Protein AF-A0A6G3WLZ2-F1 (afdb_monomer_lite)

Organism: NCBI:txid2706086

InterPro domains:
  IPR006314 Dyp-type peroxidase [PS51404] (1-81)
  IPR006314 Dyp-type peroxidase [PTHR30521] (2-75)
  IPR011008 Dimeric alpha-beta barrel [SSF54909] (2-76)
  IPR048328 Dyp-type peroxidase, C-terminal domain [PF20628] (2-75)

Secondary structure (DSSP, 8-state):
---HHHHH-S-TTS--S-EE--EEEE-SSS-EEEE--EE-S-TIIIIIHHHHHTTT-GGGGG-----------PPSSSHHHHTT--

Sequence (86 aa):
LDSHVRLAAPDRRNPPKIVRRSYGYSRGADEKGMIFSCFQRDPVQGFEAVQKRLAGEPMASYLLTVGGGYFFVPPRGDEWTGALSG

pLDDT: mean 91.26, std 7.3, range [54.19, 97.44]

Radius of gyration: 16.25 Å; chains: 1; bounding box: 28×41×48 Å

Foldseek 3Di:
DQDLVCLQAVDPVDHQQKDWDKDWDDDDDPDTDIPTDIDDPDCVSHVVSSVVSNVPGPCVVVDDDPDDDDDDDDDPDCVVVVVVPD

Structure (mmCIF, N/CA/C/O backbone):
data_AF-A0A6G3WLZ2-F1
#
_entry.id   AF-A0A6G3WLZ2-F1
#
loop_
_atom_site.group_PDB
_atom_site.id
_atom_site.type_symbol
_atom_site.label_atom_id
_atom_site.label_alt_id
_atom_site.label_comp_id
_atom_site.label_asym_id
_atom_site.label_entity_id
_atom_site.label_seq_id
_atom_site.pdbx_PDB_ins_code
_atom_site.Cartn_x
_atom_site.Cartn_y
_atom_site.Cartn_z
_atom_site.occupancy
_atom_site.B_iso_or_equiv
_atom_site.auth_seq_id
_atom_site.auth_comp_id
_atom_site.auth_asym_id
_atom_site.auth_atom_id
_atom_site.pdbx_PDB_model_num
ATOM 1 N N . LEU A 1 1 ? -7.088 -5.612 18.973 1.00 78.94 1 LEU A N 1
ATOM 2 C CA . LEU A 1 1 ? -6.744 -6.836 18.183 1.00 78.94 1 LEU A CA 1
ATOM 3 C C . LEU A 1 1 ? -6.383 -6.492 16.729 1.00 78.94 1 LEU A C 1
ATOM 5 O O . LEU A 1 1 ? -6.295 -7.358 15.868 1.00 78.94 1 LEU A O 1
ATOM 9 N N . ASP A 1 2 ? -6.112 -5.220 16.498 1.00 91.12 2 ASP A N 1
ATOM 10 C CA . ASP A 1 2 ? -6.295 -4.427 15.286 1.00 91.12 2 ASP A CA 1
ATOM 11 C C . ASP A 1 2 ? -5.027 -3.609 15.006 1.00 91.12 2 ASP A C 1
ATOM 13 O O . ASP A 1 2 ? -5.051 -2.599 14.316 1.00 91.12 2 ASP A O 1
ATOM 17 N N . SER A 1 3 ? -3.892 -4.036 15.569 1.00 94.38 3 SER A N 1
ATOM 18 C CA . SER A 1 3 ? -2.617 -3.389 15.303 1.00 94.38 3 SER A CA 1
ATOM 19 C C . SER A 1 3 ? -2.226 -3.583 13.841 1.00 94.38 3 SER A C 1
ATOM 21 O O . SER A 1 3 ? -2.322 -4.690 13.303 1.00 94.38 3 SER A O 1
ATOM 23 N N . HIS A 1 4 ? -1.705 -2.518 13.233 1.00 94.88 4 HIS A N 1
ATOM 24 C CA . HIS A 1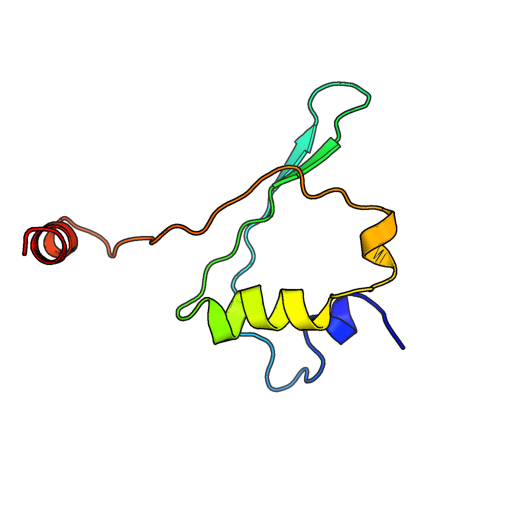 4 ? -1.307 -2.480 11.826 1.00 94.88 4 HIS A CA 1
ATOM 25 C C . HIS A 1 4 ? -0.482 -3.696 11.399 1.00 94.88 4 HIS A C 1
ATOM 27 O O . HIS A 1 4 ? -0.814 -4.398 10.450 1.00 94.88 4 HIS A O 1
ATOM 33 N N . VAL A 1 5 ? 0.573 -4.013 12.156 1.00 94.44 5 VAL A N 1
ATOM 34 C CA . VAL A 1 5 ? 1.475 -5.131 11.837 1.00 94.44 5 VAL A CA 1
ATOM 35 C C . VAL A 1 5 ? 0.737 -6.475 11.829 1.00 94.44 5 VAL A C 1
ATOM 37 O O . VAL A 1 5 ? 1.032 -7.331 10.995 1.00 94.44 5 VAL A O 1
ATOM 40 N N . ARG A 1 6 ? -0.231 -6.669 12.732 1.00 94.25 6 ARG A N 1
ATOM 41 C CA . ARG A 1 6 ? -1.012 -7.908 12.815 1.00 94.25 6 ARG A CA 1
ATOM 42 C C . ARG A 1 6 ? -2.019 -8.012 11.673 1.00 94.25 6 ARG A C 1
ATOM 44 O O . ARG A 1 6 ? -2.161 -9.091 11.112 1.00 94.25 6 ARG A O 1
ATOM 51 N N . LEU A 1 7 ? -2.698 -6.921 11.328 1.00 95.62 7 LEU A N 1
ATOM 52 C CA . LEU A 1 7 ? -3.643 -6.898 10.208 1.00 95.62 7 LEU A CA 1
ATOM 53 C C . LEU A 1 7 ? -2.926 -7.051 8.858 1.00 95.62 7 LEU A C 1
ATOM 55 O O . LEU A 1 7 ? -3.401 -7.777 7.984 1.00 95.62 7 LEU A O 1
ATOM 59 N N . ALA A 1 8 ? -1.747 -6.442 8.713 1.00 95.25 8 ALA A N 1
ATOM 60 C CA . ALA A 1 8 ? -0.936 -6.548 7.507 1.00 95.25 8 ALA A CA 1
ATOM 61 C C . ALA A 1 8 ? -0.417 -7.977 7.270 1.00 95.25 8 ALA A C 1
ATOM 63 O O . ALA A 1 8 ? -0.410 -8.445 6.133 1.00 95.25 8 ALA A O 1
ATOM 64 N N . ALA A 1 9 ? 0.003 -8.680 8.328 1.00 94.31 9 ALA A N 1
ATOM 65 C CA . ALA A 1 9 ? 0.538 -10.041 8.260 1.00 94.31 9 ALA A CA 1
ATOM 66 C C . ALA A 1 9 ? -0.048 -10.932 9.378 1.00 94.31 9 ALA A C 1
ATOM 68 O O . ALA A 1 9 ? 0.627 -11.195 10.380 1.00 94.31 9 ALA A O 1
ATOM 69 N N . PRO A 1 10 ? -1.302 -11.403 9.225 1.00 92.75 10 PRO A N 1
ATOM 70 C CA . PRO A 1 10 ? -2.008 -12.129 10.282 1.00 92.75 10 PRO A CA 1
ATOM 71 C C . PRO A 1 10 ? -1.407 -13.510 10.569 1.00 92.75 10 PRO A C 1
ATOM 73 O O . PRO A 1 10 ? -1.361 -13.917 11.730 1.00 92.75 10 PRO A O 1
ATOM 76 N N . ASP A 1 11 ? -0.899 -14.206 9.543 1.00 93.56 11 ASP A N 1
ATOM 77 C CA . ASP A 1 11 ? -0.089 -15.417 9.705 1.00 93.56 11 ASP A CA 1
ATOM 78 C C . ASP A 1 11 ? 1.392 -15.097 9.485 1.00 93.56 11 ASP A C 1
ATOM 80 O O . ASP A 1 11 ? 1.841 -14.837 8.369 1.00 93.56 11 ASP A O 1
ATOM 84 N N . ARG A 1 12 ? 2.176 -15.158 10.564 1.00 86.94 12 ARG A N 1
ATOM 85 C CA . ARG A 1 12 ? 3.625 -14.921 10.520 1.00 86.94 12 ARG A CA 1
ATOM 86 C C . ARG A 1 12 ? 4.395 -15.991 9.747 1.00 86.94 12 ARG A C 1
ATOM 88 O O . ARG A 1 12 ? 5.514 -15.718 9.324 1.00 86.94 12 ARG A O 1
ATOM 95 N N . ARG A 1 13 ? 3.834 -17.191 9.576 1.00 93.50 13 ARG A N 1
ATOM 96 C CA . ARG A 1 13 ? 4.474 -18.283 8.821 1.00 93.50 13 ARG A CA 1
ATOM 97 C C . ARG A 1 13 ? 4.276 -18.132 7.318 1.00 93.50 13 ARG A C 1
ATOM 99 O O . ARG A 1 13 ? 5.050 -18.688 6.549 1.00 93.50 13 ARG A O 1
ATOM 106 N N . AS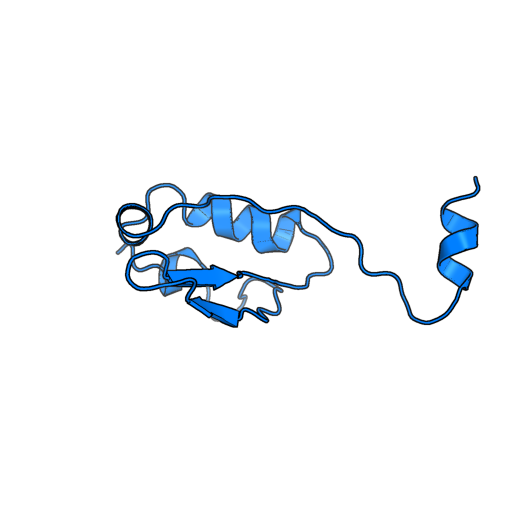N A 1 14 ? 3.261 -17.375 6.910 1.00 91.38 14 ASN A N 1
ATOM 107 C CA . ASN A 1 14 ? 2.960 -17.106 5.513 1.00 91.38 14 ASN A CA 1
ATOM 108 C C . ASN A 1 14 ? 2.636 -15.615 5.314 1.00 91.38 14 ASN A C 1
ATOM 110 O O . ASN A 1 14 ? 1.486 -15.258 5.032 1.00 91.38 14 ASN A O 1
ATOM 114 N N . PRO A 1 15 ? 3.626 -14.724 5.513 1.00 91.00 15 PRO A N 1
ATOM 115 C CA . PRO A 1 15 ? 3.412 -13.300 5.335 1.00 91.00 15 PRO A CA 1
ATOM 116 C C . PRO A 1 15 ? 3.145 -12.975 3.854 1.00 91.00 15 PRO A C 1
ATOM 118 O O . PRO A 1 15 ? 3.588 -13.708 2.962 1.00 91.00 15 PRO A O 1
ATOM 121 N N . PRO A 1 16 ? 2.467 -11.851 3.562 1.00 92.31 16 PRO A N 1
ATOM 122 C CA . PRO A 1 16 ? 2.321 -11.363 2.196 1.00 92.31 16 PRO A CA 1
ATOM 123 C C . PRO A 1 16 ? 3.678 -11.252 1.495 1.00 92.31 16 PRO A C 1
ATOM 125 O O . PRO A 1 16 ? 4.646 -10.742 2.064 1.00 92.31 16 PRO A O 1
ATOM 128 N N . LYS A 1 17 ? 3.741 -11.702 0.239 1.00 92.25 17 LYS A N 1
ATOM 129 C CA . LYS A 1 17 ? 4.966 -11.717 -0.575 1.00 92.25 17 LYS A CA 1
ATOM 130 C C . LYS A 1 17 ? 5.251 -10.337 -1.172 1.00 92.25 17 LYS A C 1
ATOM 132 O O . LYS A 1 17 ? 5.234 -10.163 -2.389 1.00 92.25 17 LYS A O 1
ATOM 137 N N . ILE A 1 18 ? 5.481 -9.361 -0.296 1.00 96.06 18 ILE A N 1
ATOM 138 C CA . ILE A 1 18 ? 5.784 -7.975 -0.655 1.00 96.06 18 ILE A CA 1
ATOM 139 C C . ILE A 1 18 ? 7.154 -7.576 -0.110 1.00 96.06 18 ILE A C 1
ATOM 141 O O . ILE A 1 18 ? 7.481 -7.829 1.050 1.00 96.06 18 ILE A O 1
ATOM 145 N N . VAL A 1 19 ? 7.950 -6.904 -0.934 1.00 96.69 19 VAL A N 1
ATOM 146 C CA . VAL A 1 19 ? 9.195 -6.257 -0.508 1.00 96.69 19 VAL A CA 1
ATOM 147 C C . VAL A 1 19 ? 8.924 -4.765 -0.401 1.00 96.69 19 VAL A C 1
ATOM 149 O O . VAL A 1 19 ? 8.738 -4.101 -1.416 1.00 96.69 19 VAL A O 1
ATOM 152 N N . ARG A 1 20 ? 8.879 -4.228 0.821 1.00 96.56 20 ARG A N 1
ATOM 153 C CA . ARG A 1 20 ? 8.674 -2.789 1.054 1.00 96.56 20 ARG A CA 1
ATOM 154 C C . ARG A 1 20 ? 10.001 -2.039 0.945 1.00 96.56 20 ARG A C 1
ATOM 156 O O . ARG A 1 20 ? 10.980 -2.426 1.582 1.00 96.56 20 ARG A O 1
ATOM 163 N N . ARG A 1 21 ? 10.018 -0.951 0.178 1.00 96.94 21 ARG A N 1
ATOM 164 C CA . ARG A 1 21 ? 11.169 -0.058 -0.010 1.00 96.94 21 ARG A CA 1
ATOM 165 C C . ARG A 1 21 ? 10.700 1.396 -0.003 1.00 96.94 21 ARG A C 1
ATOM 167 O O . ARG A 1 21 ? 10.749 2.093 -1.008 1.00 96.94 21 ARG A O 1
ATOM 174 N N . SER A 1 22 ? 10.189 1.809 1.148 1.00 96.69 22 SER A N 1
ATOM 175 C CA . SER A 1 22 ? 9.599 3.130 1.360 1.00 96.69 22 SER A CA 1
ATOM 176 C C . SER A 1 22 ? 10.629 4.153 1.838 1.00 96.69 22 SER A C 1
ATOM 178 O O . SER A 1 22 ? 11.657 3.785 2.408 1.00 96.69 22 SER A O 1
ATOM 180 N N . TYR A 1 23 ? 10.319 5.435 1.654 1.00 96.25 23 TYR A N 1
ATOM 181 C CA . TYR A 1 23 ? 11.173 6.558 2.048 1.00 96.25 23 TYR A CA 1
ATOM 182 C C . TYR A 1 23 ? 10.357 7.594 2.822 1.00 96.25 23 TYR A C 1
ATOM 184 O O . TYR A 1 23 ? 9.239 7.918 2.430 1.00 96.25 23 TYR A O 1
ATOM 192 N N . GLY A 1 24 ? 10.903 8.121 3.918 1.00 95.56 24 GLY A N 1
ATOM 193 C CA . GLY A 1 24 ? 10.319 9.285 4.586 1.00 95.56 24 GLY A CA 1
ATOM 194 C C . GLY A 1 24 ? 10.534 10.544 3.746 1.00 95.56 24 GLY A C 1
ATOM 195 O O . GLY A 1 24 ? 11.568 10.671 3.090 1.00 95.56 24 GLY A O 1
ATOM 196 N N . TYR A 1 25 ? 9.581 11.473 3.770 1.00 94.12 25 TYR A N 1
ATOM 197 C CA . TYR A 1 25 ? 9.732 12.779 3.127 1.00 94.12 25 TYR A CA 1
ATOM 198 C C . TYR A 1 25 ? 9.344 13.917 4.074 1.00 94.12 25 TYR A C 1
ATOM 200 O O . TYR A 1 25 ? 8.545 13.741 4.996 1.00 94.12 25 TYR A O 1
ATOM 208 N N . SER A 1 26 ? 9.915 15.094 3.819 1.00 95.19 26 SER A N 1
ATOM 209 C CA . SER A 1 26 ? 9.591 16.348 4.497 1.00 95.19 26 SER A CA 1
ATOM 210 C C . SER A 1 26 ? 9.661 17.481 3.477 1.00 95.19 26 SER A C 1
ATOM 212 O O . SER A 1 26 ? 10.716 17.709 2.886 1.00 95.19 26 SER A O 1
ATOM 214 N N . ARG A 1 27 ? 8.556 18.197 3.280 1.00 90.69 27 ARG A N 1
ATOM 215 C CA . ARG A 1 27 ? 8.433 19.360 2.397 1.00 90.69 27 ARG A CA 1
ATOM 216 C C . ARG A 1 27 ? 7.934 20.557 3.212 1.00 90.69 27 ARG A C 1
ATOM 218 O O . ARG A 1 27 ? 6.769 20.915 3.190 1.00 90.69 27 ARG A O 1
ATOM 225 N N . GLY A 1 28 ? 8.834 21.171 3.975 1.00 88.50 28 GLY A N 1
ATOM 226 C CA . GLY A 1 28 ? 8.484 22.247 4.909 1.00 88.50 28 GLY A CA 1
ATOM 227 C C . GLY A 1 28 ? 8.027 21.739 6.281 1.00 88.50 28 GLY A C 1
ATOM 228 O O . GLY A 1 28 ? 8.211 20.566 6.617 1.00 88.50 28 GLY A O 1
ATOM 229 N N . ALA A 1 29 ? 7.502 22.651 7.103 1.00 83.38 29 ALA A N 1
ATOM 230 C CA . ALA A 1 29 ? 7.176 22.375 8.503 1.00 83.38 29 ALA A CA 1
ATOM 231 C C . ALA A 1 29 ? 5.998 21.400 8.658 1.00 83.38 29 ALA A C 1
ATOM 233 O O . ALA A 1 29 ? 6.092 20.467 9.460 1.00 83.38 29 ALA A O 1
ATOM 234 N N . ASP A 1 30 ? 4.963 21.576 7.832 1.00 85.94 30 ASP A N 1
ATOM 235 C CA . ASP A 1 30 ? 3.659 20.922 7.999 1.00 85.94 30 ASP A CA 1
ATOM 236 C C . ASP A 1 30 ? 3.413 19.760 7.027 1.00 85.94 30 ASP A C 1
ATOM 238 O O . ASP A 1 30 ? 2.424 19.044 7.153 1.00 85.94 30 ASP A O 1
ATOM 242 N N . GLU A 1 31 ? 4.315 19.524 6.069 1.00 89.62 31 GLU A N 1
ATOM 243 C CA . GLU A 1 31 ? 4.151 18.462 5.076 1.00 89.62 31 GLU A CA 1
ATOM 244 C C . GLU A 1 31 ? 5.222 17.384 5.247 1.00 89.62 31 GLU A C 1
ATOM 246 O O . GLU A 1 31 ? 6.319 17.447 4.691 1.00 89.62 31 GLU A O 1
ATOM 251 N N . LYS A 1 32 ? 4.905 16.375 6.055 1.00 94.12 32 LYS A N 1
ATOM 252 C CA . LYS A 1 32 ? 5.787 15.239 6.337 1.00 94.12 32 LYS A CA 1
ATOM 253 C C . LYS A 1 32 ? 5.013 13.947 6.175 1.00 94.12 32 LYS A C 1
ATOM 255 O O . LYS A 1 32 ? 3.830 13.883 6.497 1.00 94.12 32 LYS A O 1
ATOM 260 N N . GLY A 1 33 ? 5.685 12.905 5.709 1.00 94.19 33 GLY A N 1
ATOM 261 C CA . GLY A 1 33 ? 5.032 11.621 5.516 1.00 94.19 33 GLY A CA 1
ATOM 262 C C . GLY A 1 33 ? 5.969 10.545 4.999 1.00 94.19 33 GLY A C 1
ATOM 263 O O . GLY A 1 33 ? 7.184 10.588 5.204 1.00 94.19 33 GLY A O 1
ATOM 264 N N . MET A 1 34 ? 5.384 9.563 4.320 1.00 95.25 34 MET A N 1
ATOM 265 C CA . MET A 1 34 ? 6.100 8.440 3.732 1.00 95.25 34 MET A CA 1
ATOM 266 C C . MET A 1 34 ? 5.684 8.245 2.278 1.00 95.25 34 MET A C 1
ATOM 268 O O . MET A 1 34 ? 4.505 8.094 1.969 1.00 95.25 34 MET A O 1
ATOM 272 N N . ILE A 1 35 ? 6.676 8.169 1.397 1.00 95.56 35 ILE A N 1
ATOM 273 C CA . ILE A 1 35 ? 6.521 7.603 0.063 1.00 95.56 35 ILE A CA 1
ATOM 274 C C . ILE A 1 35 ? 6.547 6.089 0.248 1.00 95.56 35 ILE A C 1
ATOM 276 O O . ILE A 1 35 ? 7.612 5.480 0.392 1.00 95.56 35 ILE A O 1
ATOM 280 N N . PHE A 1 36 ? 5.363 5.485 0.320 1.00 96.56 36 PHE A N 1
ATOM 281 C CA . PHE A 1 36 ? 5.244 4.037 0.386 1.00 96.56 36 PHE A CA 1
ATOM 282 C C . PHE A 1 36 ? 5.512 3.427 -0.992 1.00 96.56 36 PHE A C 1
ATOM 284 O O . PHE A 1 36 ? 4.848 3.776 -1.964 1.00 96.56 36 PHE A O 1
ATOM 291 N N . SER A 1 37 ? 6.462 2.495 -1.072 1.00 96.94 37 SER A N 1
ATOM 292 C CA . SER A 1 37 ? 6.726 1.723 -2.288 1.00 96.94 37 SER A CA 1
ATOM 293 C C . SER A 1 37 ? 6.964 0.259 -1.943 1.00 96.94 37 SER A C 1
ATOM 295 O O . SER A 1 37 ? 7.586 -0.065 -0.924 1.00 96.94 37 SER A O 1
ATOM 297 N N . CYS A 1 38 ? 6.447 -0.641 -2.776 1.00 97.44 38 CYS A N 1
ATOM 298 C CA . CYS A 1 38 ? 6.644 -2.071 -2.609 1.00 97.44 38 CYS A CA 1
ATOM 299 C C . CYS A 1 38 ? 6.712 -2.805 -3.950 1.00 97.44 38 CYS A C 1
ATOM 301 O O . CYS A 1 38 ? 6.112 -2.387 -4.936 1.00 97.44 38 CYS A O 1
ATOM 303 N N . PHE A 1 39 ? 7.441 -3.918 -3.955 1.00 96.88 39 PHE A N 1
ATOM 304 C CA . PHE A 1 39 ? 7.608 -4.801 -5.103 1.00 96.88 39 PHE A CA 1
ATOM 305 C C . PHE A 1 39 ? 7.017 -6.170 -4.788 1.00 96.88 39 PHE A C 1
ATOM 307 O O . PHE A 1 39 ? 7.157 -6.683 -3.674 1.00 96.88 39 PHE A O 1
ATOM 314 N N . GLN A 1 40 ? 6.361 -6.762 -5.777 1.00 96.12 40 GLN A N 1
ATOM 315 C CA . GLN A 1 40 ? 5.656 -8.034 -5.661 1.00 96.12 40 GLN A CA 1
ATOM 316 C C . GLN A 1 40 ? 5.446 -8.635 -7.047 1.00 96.12 40 GLN A C 1
ATOM 318 O O . GLN A 1 40 ? 5.400 -7.912 -8.039 1.00 96.12 40 GLN A O 1
ATOM 323 N N . ARG A 1 41 ? 5.300 -9.960 -7.109 1.00 94.94 41 ARG A N 1
ATOM 324 C CA . ARG A 1 41 ? 5.0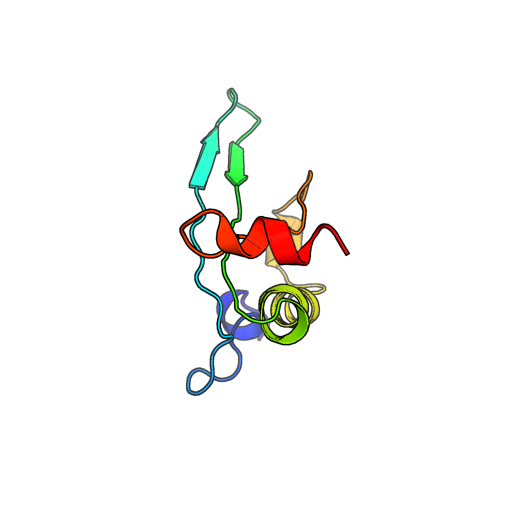13 -10.668 -8.365 1.00 94.94 41 ARG A CA 1
ATOM 325 C C . ARG A 1 41 ? 3.556 -10.509 -8.807 1.00 94.94 41 ARG A C 1
ATOM 327 O O . ARG A 1 41 ? 3.294 -10.456 -9.999 1.00 94.94 41 ARG A O 1
ATOM 334 N N . ASP A 1 42 ? 2.635 -10.467 -7.848 1.00 94.69 42 ASP A N 1
ATOM 335 C CA . ASP A 1 42 ? 1.193 -10.357 -8.071 1.00 94.69 42 ASP A CA 1
ATOM 336 C C . ASP A 1 42 ? 0.625 -9.292 -7.109 1.00 94.69 42 ASP A C 1
ATOM 338 O O . ASP A 1 42 ? 0.686 -9.492 -5.888 1.00 94.69 42 ASP A O 1
ATOM 342 N N . PRO A 1 43 ? 0.120 -8.149 -7.614 1.00 94.25 43 PRO A N 1
ATOM 343 C CA . PRO A 1 43 ? -0.420 -7.081 -6.775 1.00 94.25 43 PRO A CA 1
ATOM 344 C C . PRO A 1 43 ? -1.696 -7.478 -6.026 1.00 94.25 43 PRO A C 1
ATOM 346 O O . PRO A 1 43 ? -1.886 -7.016 -4.897 1.00 94.25 43 PRO A O 1
ATOM 349 N N . VAL A 1 44 ? -2.508 -8.383 -6.588 1.00 94.69 44 VAL A N 1
ATOM 350 C CA . VAL A 1 44 ? -3.754 -8.863 -5.974 1.00 94.69 44 VAL A CA 1
ATOM 351 C C . VAL A 1 44 ? -3.440 -9.680 -4.723 1.00 94.69 44 VAL A C 1
ATOM 353 O O . VAL A 1 44 ? -4.068 -9.494 -3.681 1.00 94.69 44 VAL A O 1
ATOM 356 N N . GLN A 1 45 ? -2.429 -10.553 -4.798 1.00 93.12 45 GLN A N 1
ATOM 357 C CA . GLN A 1 45 ? -1.975 -11.367 -3.660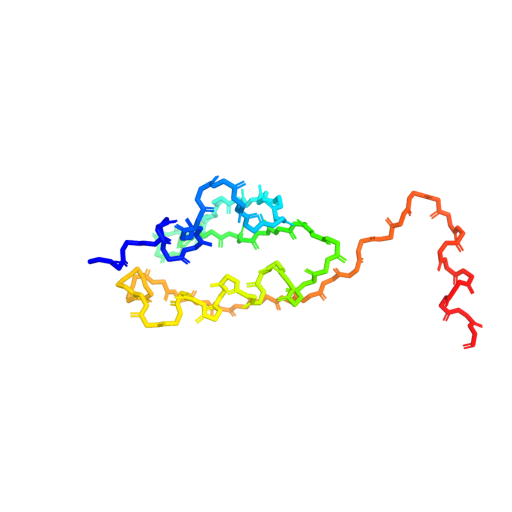 1.00 93.12 45 GLN A CA 1
ATOM 358 C C . GLN A 1 45 ? -1.080 -10.601 -2.673 1.00 93.12 45 GLN A C 1
ATOM 360 O O . GLN A 1 45 ? -0.937 -11.015 -1.518 1.00 93.12 45 GLN A O 1
ATOM 365 N N . GLY A 1 46 ? -0.461 -9.510 -3.120 1.00 95.44 46 GLY A N 1
ATOM 366 C CA . GLY A 1 46 ? 0.411 -8.661 -2.318 1.00 95.44 46 GLY A CA 1
ATOM 367 C C . GLY A 1 46 ? -0.322 -7.461 -1.719 1.00 95.44 46 GLY A C 1
ATOM 368 O O . GLY A 1 46 ? -1.121 -7.597 -0.791 1.00 95.44 46 GLY A O 1
ATOM 369 N N . PHE A 1 47 ? -0.000 -6.274 -2.225 1.00 96.31 47 PHE A N 1
ATOM 370 C CA . PHE A 1 47 ? -0.434 -4.981 -1.708 1.00 96.31 47 PHE A CA 1
ATOM 371 C C . PHE A 1 47 ? -1.952 -4.856 -1.603 1.00 96.31 47 PHE A C 1
ATOM 373 O O . PHE A 1 47 ? -2.429 -4.422 -0.559 1.00 96.31 47 PHE A O 1
ATOM 380 N N . GLU A 1 48 ? -2.723 -5.282 -2.607 1.00 95.44 48 GLU A N 1
ATOM 381 C CA . GLU A 1 48 ? -4.186 -5.177 -2.541 1.00 95.44 48 GLU A CA 1
ATOM 382 C C . GLU A 1 48 ? -4.769 -6.027 -1.414 1.00 95.44 48 GLU A C 1
ATOM 384 O O . GLU A 1 48 ? -5.629 -5.563 -0.665 1.00 95.44 48 GLU A O 1
ATOM 389 N N . ALA A 1 49 ? -4.290 -7.265 -1.259 1.00 95.44 49 ALA A N 1
ATOM 390 C CA . ALA A 1 49 ? -4.717 -8.128 -0.166 1.00 95.44 49 ALA A CA 1
ATOM 391 C C . ALA A 1 49 ? -4.346 -7.537 1.201 1.00 95.44 49 ALA A C 1
ATOM 393 O O . ALA A 1 49 ? -5.117 -7.667 2.150 1.00 95.44 49 ALA A O 1
ATOM 394 N N . VAL A 1 50 ? -3.184 -6.886 1.321 1.00 96.12 50 VAL A N 1
ATOM 395 C CA . VAL A 1 50 ? -2.792 -6.187 2.554 1.00 96.12 50 VAL A CA 1
ATOM 396 C C . VAL A 1 50 ? -3.691 -4.977 2.804 1.00 96.12 50 VAL A C 1
ATOM 398 O O . VAL A 1 50 ? -4.278 -4.894 3.876 1.00 96.12 50 VAL A O 1
ATOM 401 N N . GLN A 1 51 ? -3.890 -4.098 1.821 1.00 95.25 51 GLN A N 1
ATOM 402 C CA . GLN A 1 51 ? -4.745 -2.915 1.972 1.00 95.25 51 GLN A CA 1
ATOM 403 C C . GLN A 1 51 ? -6.192 -3.275 2.316 1.00 95.25 51 GLN A C 1
ATOM 405 O O . GLN A 1 51 ? -6.788 -2.631 3.174 1.00 95.25 51 GLN A O 1
ATOM 410 N N . LYS A 1 52 ? -6.745 -4.340 1.719 1.00 95.75 52 LYS A N 1
ATOM 411 C CA . LYS A 1 52 ? -8.083 -4.847 2.071 1.00 95.75 52 LYS A CA 1
ATOM 412 C C . LYS A 1 52 ? -8.175 -5.266 3.542 1.00 95.75 52 LYS A C 1
ATOM 414 O O . LYS A 1 52 ? -9.200 -5.029 4.167 1.00 95.75 52 LYS A O 1
ATOM 419 N N . ARG A 1 53 ? -7.116 -5.857 4.110 1.00 95.50 53 ARG A N 1
ATOM 420 C CA . ARG A 1 53 ? -7.063 -6.226 5.542 1.00 95.50 53 ARG A CA 1
ATOM 421 C C . ARG A 1 53 ? -6.886 -5.021 6.463 1.00 95.50 53 ARG A C 1
ATOM 423 O O . ARG A 1 53 ? -7.333 -5.072 7.601 1.00 95.50 53 ARG A O 1
ATOM 430 N N . LEU A 1 54 ? -6.225 -3.970 5.983 1.00 95.94 54 LEU A N 1
ATOM 431 C CA . LEU A 1 54 ? -6.007 -2.722 6.720 1.00 95.94 54 LEU A CA 1
ATOM 432 C C . LEU A 1 54 ? -7.208 -1.767 6.651 1.00 95.94 54 LEU A C 1
ATOM 434 O O . LEU A 1 54 ? -7.174 -0.694 7.250 1.00 95.94 54 LEU A O 1
ATOM 438 N N . ALA A 1 55 ? -8.278 -2.136 5.942 1.00 94.00 55 ALA A N 1
ATOM 439 C CA . ALA A 1 55 ? -9.493 -1.340 5.885 1.00 94.00 55 ALA A CA 1
ATOM 440 C C . ALA A 1 55 ? -10.054 -1.107 7.300 1.00 94.00 55 ALA A C 1
ATOM 442 O O . ALA A 1 55 ? -10.397 -2.052 8.009 1.00 94.00 55 ALA A O 1
ATOM 443 N N . GLY A 1 56 ? -10.144 0.165 7.701 1.00 91.12 56 GLY A N 1
ATOM 444 C CA . GLY A 1 56 ? -10.660 0.565 9.012 1.00 91.12 56 GLY A CA 1
ATOM 445 C C . GLY A 1 56 ? -9.681 0.395 10.176 1.00 91.12 56 GLY A C 1
ATOM 446 O O . GLY A 1 5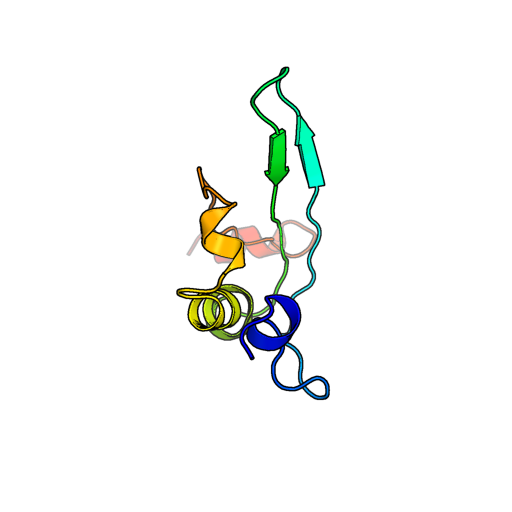6 ? -10.110 0.452 11.326 1.00 91.12 56 GLY A O 1
ATOM 447 N N . GLU A 1 57 ? -8.387 0.180 9.920 1.00 95.56 57 GLU A N 1
ATOM 448 C CA . GLU A 1 57 ? -7.411 0.079 11.006 1.00 95.56 57 GLU A CA 1
ATOM 449 C C . GLU A 1 57 ? -7.250 1.397 11.798 1.00 95.56 57 GLU A C 1
ATOM 451 O O . GLU A 1 57 ? -7.394 2.482 11.229 1.00 95.56 57 GLU A O 1
ATOM 456 N N . PRO A 1 58 ? -6.838 1.347 13.081 1.00 95.62 58 PRO A N 1
ATOM 457 C CA . PRO A 1 58 ? -6.636 2.551 13.890 1.00 95.62 58 PRO A CA 1
ATOM 458 C C . PRO A 1 58 ? -5.568 3.509 13.352 1.00 95.62 58 PRO A C 1
ATOM 460 O O . PRO A 1 58 ? -5.658 4.708 13.584 1.00 95.62 58 PRO A O 1
ATOM 463 N N . MET A 1 59 ? -4.552 3.009 12.637 1.00 93.50 59 MET A N 1
ATOM 464 C CA . MET A 1 59 ? -3.492 3.857 12.075 1.00 93.50 59 MET A CA 1
ATOM 465 C C . MET A 1 59 ? -4.005 4.751 10.935 1.00 93.50 59 MET A C 1
ATOM 467 O O . MET A 1 59 ? -3.435 5.813 10.693 1.00 93.50 59 MET A O 1
ATOM 471 N N . ALA A 1 60 ? -5.095 4.359 10.266 1.00 91.19 60 ALA A N 1
ATOM 472 C CA . ALA A 1 60 ? -5.646 5.091 9.130 1.00 91.19 60 ALA A CA 1
ATOM 473 C C . ALA A 1 60 ? -6.125 6.503 9.506 1.00 91.19 60 ALA A C 1
ATOM 475 O O . ALA A 1 60 ? -6.117 7.384 8.656 1.00 91.19 60 ALA A O 1
ATOM 476 N N . SER A 1 61 ? -6.480 6.756 10.772 1.00 92.69 61 SER A N 1
ATOM 477 C CA . SER A 1 61 ? -6.871 8.096 11.242 1.00 92.69 61 SER A CA 1
ATOM 478 C C . SER A 1 61 ? -5.708 9.095 11.299 1.00 92.69 61 SER A C 1
ATOM 480 O O . SER A 1 61 ? -5.939 10.301 11.338 1.00 92.69 61 SER A O 1
ATOM 482 N N . TYR A 1 62 ? -4.465 8.608 11.277 1.00 92.06 62 TYR A N 1
ATOM 483 C CA . TYR A 1 62 ? -3.248 9.422 11.319 1.00 92.06 62 TYR A CA 1
ATOM 484 C C . TYR A 1 62 ? -2.587 9.577 9.947 1.00 92.06 62 TYR A C 1
ATOM 486 O O . TYR A 1 62 ? -1.523 10.186 9.839 1.00 92.06 62 TYR A O 1
ATOM 494 N N . LEU A 1 63 ? -3.176 8.991 8.903 1.00 91.31 63 LEU A N 1
ATOM 495 C CA . LEU A 1 63 ? -2.589 8.920 7.574 1.00 91.31 63 LEU A CA 1
ATOM 496 C C . LEU A 1 63 ? -3.565 9.458 6.539 1.00 91.31 63 LEU A C 1
ATOM 498 O O . LEU A 1 63 ? -4.749 9.143 6.549 1.00 91.31 63 LEU A O 1
ATOM 502 N N . LEU A 1 64 ? -3.034 10.213 5.585 1.00 91.81 64 LEU A N 1
ATOM 503 C CA . LEU A 1 64 ? -3.767 10.629 4.402 1.00 91.81 64 LEU A CA 1
ATOM 504 C C . LEU A 1 64 ? -3.007 10.148 3.169 1.00 91.81 64 LEU A C 1
ATOM 506 O O . LEU A 1 64 ? -1.875 10.562 2.919 1.00 91.81 64 LEU A O 1
ATOM 510 N N . THR A 1 65 ? -3.621 9.261 2.388 1.00 91.19 65 THR A N 1
ATOM 511 C CA . THR A 1 65 ? -3.078 8.875 1.083 1.00 91.19 65 THR A CA 1
ATOM 512 C C . THR A 1 65 ? -3.418 9.961 0.071 1.00 91.19 65 THR A C 1
ATOM 514 O O . THR A 1 65 ? -4.562 10.081 -0.354 1.00 91.19 65 THR A O 1
ATOM 517 N N . VAL A 1 66 ? -2.419 10.757 -0.307 1.00 92.06 66 VAL A N 1
ATOM 518 C CA . VAL A 1 66 ? -2.593 11.893 -1.231 1.00 92.06 66 VAL A CA 1
ATOM 519 C C . VAL A 1 66 ? -2.362 11.531 -2.702 1.00 92.06 66 VAL A C 1
ATOM 521 O O . VAL A 1 66 ? -2.662 12.323 -3.587 1.00 92.06 66 VAL A O 1
ATOM 524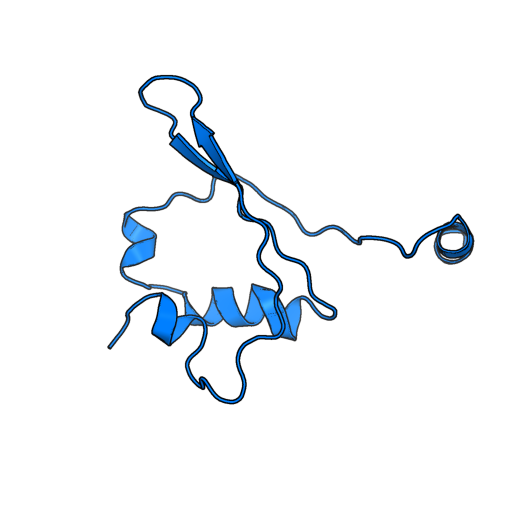 N N . GLY A 1 67 ? -1.821 10.344 -2.982 1.00 92.19 67 GLY A N 1
ATOM 525 C CA . GLY A 1 67 ? -1.540 9.886 -4.339 1.00 92.19 67 GLY A CA 1
ATOM 526 C C . GLY A 1 67 ? -0.815 8.543 -4.368 1.00 92.19 67 GLY A C 1
ATOM 527 O O . GLY A 1 67 ? -0.402 8.018 -3.333 1.00 92.19 67 GLY A O 1
ATOM 528 N N . GLY A 1 68 ? -0.670 7.984 -5.568 1.00 94.44 68 GLY A N 1
ATOM 529 C CA . GLY A 1 68 ? 0.006 6.711 -5.800 1.00 94.44 68 GLY A CA 1
ATOM 530 C C . GLY A 1 68 ? -0.338 6.120 -7.164 1.00 94.44 68 GLY A C 1
ATOM 531 O O . GLY A 1 68 ? -1.044 6.736 -7.960 1.00 94.44 68 GLY A O 1
ATOM 532 N N . GLY A 1 69 ? 0.160 4.914 -7.428 1.00 95.44 69 GLY A N 1
ATOM 533 C CA . GLY A 1 69 ? -0.131 4.190 -8.660 1.00 95.44 69 GLY A CA 1
ATOM 534 C C . GLY A 1 69 ? 0.482 2.795 -8.679 1.00 95.44 69 GLY A C 1
ATOM 535 O O . GLY A 1 69 ? 1.362 2.478 -7.875 1.00 95.44 69 GLY A O 1
ATOM 536 N N . TYR A 1 70 ? 0.007 1.974 -9.613 1.00 96.00 70 TYR A N 1
ATOM 537 C CA . TYR A 1 70 ? 0.632 0.702 -9.952 1.00 96.00 70 TYR A CA 1
ATOM 538 C C . TYR A 1 70 ? 1.539 0.889 -11.155 1.00 96.00 70 TYR A C 1
ATOM 540 O O . TYR A 1 70 ? 1.157 1.508 -12.146 1.00 96.00 70 TYR A O 1
ATOM 548 N N . PHE A 1 71 ? 2.728 0.312 -11.063 1.00 94.50 71 PHE A N 1
ATOM 549 C CA . PHE A 1 71 ? 3.720 0.355 -12.121 1.00 94.50 71 PHE A CA 1
ATOM 550 C C . PHE A 1 71 ? 4.253 -1.050 -12.350 1.00 94.50 71 PHE A C 1
ATOM 552 O O . PHE A 1 71 ? 4.484 -1.804 -11.401 1.00 94.50 71 PHE A O 1
ATOM 559 N N . PHE A 1 72 ? 4.453 -1.391 -13.616 1.00 92.19 72 PHE A N 1
ATOM 560 C CA . PHE A 1 72 ? 5.169 -2.595 -13.993 1.00 92.19 72 PHE A CA 1
ATOM 561 C C . PHE A 1 72 ? 6.664 -2.285 -14.039 1.00 92.19 72 PHE A C 1
ATOM 563 O O . PHE A 1 72 ? 7.087 -1.339 -14.702 1.00 92.19 72 PHE A O 1
ATOM 570 N N . VAL A 1 73 ? 7.458 -3.075 -13.318 1.00 92.06 73 VAL A N 1
ATOM 571 C CA . VAL A 1 73 ? 8.918 -2.992 -13.365 1.00 92.06 73 VAL A CA 1
ATOM 572 C C . VAL A 1 73 ? 9.394 -4.057 -14.342 1.00 92.06 73 VAL A C 1
ATOM 574 O O . VAL A 1 73 ? 9.263 -5.246 -14.033 1.00 92.06 73 VAL A O 1
ATOM 577 N N . PRO A 1 74 ? 9.912 -3.666 -15.514 1.00 89.50 74 PRO A N 1
ATOM 578 C CA . PRO A 1 74 ? 10.341 -4.633 -16.501 1.00 89.50 74 PRO A CA 1
ATOM 579 C C . PRO A 1 74 ? 11.578 -5.412 -16.040 1.00 89.50 74 PRO A C 1
ATOM 581 O O . PRO A 1 74 ? 12.343 -4.938 -15.190 1.00 89.50 74 PRO A O 1
ATOM 584 N N . PRO A 1 75 ? 11.804 -6.613 -16.603 1.00 87.25 75 PRO A N 1
ATOM 585 C CA . PRO A 1 75 ? 13.079 -7.294 -16.458 1.00 87.25 75 PRO A CA 1
ATOM 586 C C . PRO A 1 75 ? 14.205 -6.450 -17.069 1.00 87.25 75 PRO A C 1
ATOM 588 O O . PRO A 1 75 ? 13.981 -5.514 -17.835 1.00 87.25 75 PRO A O 1
ATOM 591 N N . ARG A 1 76 ? 15.446 -6.787 -16.724 1.00 86.12 76 ARG A N 1
ATOM 592 C CA . ARG A 1 76 ? 16.620 -6.108 -17.274 1.00 86.12 76 ARG A CA 1
ATOM 593 C C . ARG A 1 76 ? 16.720 -6.333 -18.790 1.00 86.12 76 ARG A C 1
ATOM 595 O O . ARG A 1 76 ? 16.509 -7.448 -19.251 1.00 86.12 76 ARG A O 1
ATOM 602 N N . GLY A 1 77 ? 17.159 -5.304 -19.513 1.00 86.56 77 GLY A N 1
ATOM 603 C CA . GLY A 1 77 ? 17.325 -5.332 -20.968 1.00 86.56 77 GLY A CA 1
ATOM 604 C C . GLY A 1 77 ? 16.073 -4.852 -21.695 1.00 86.56 77 GLY A C 1
ATOM 605 O O . GLY A 1 77 ? 15.121 -4.409 -21.059 1.00 86.56 77 GLY A O 1
ATOM 606 N N . ASP A 1 78 ? 16.085 -4.948 -23.022 1.00 84.62 78 ASP A N 1
ATOM 607 C CA . ASP A 1 78 ? 15.035 -4.368 -23.870 1.00 84.62 78 ASP A CA 1
ATOM 608 C C . ASP A 1 78 ? 14.038 -5.416 -24.387 1.00 84.62 78 ASP A C 1
ATOM 610 O O . ASP A 1 78 ? 13.037 -5.065 -25.003 1.00 84.62 78 ASP A O 1
ATOM 614 N N . GLU A 1 79 ? 14.252 -6.704 -24.099 1.00 79.12 79 GLU A N 1
ATOM 615 C CA . GLU A 1 79 ? 13.420 -7.808 -24.610 1.00 79.12 79 GLU A CA 1
ATOM 616 C C . GLU A 1 79 ? 11.935 -7.686 -24.226 1.00 79.12 79 GLU A C 1
ATOM 618 O O . GLU A 1 79 ? 11.055 -8.112 -24.970 1.00 79.12 79 GLU A O 1
ATOM 623 N N . TRP A 1 80 ? 11.627 -7.046 -23.095 1.00 80.19 80 TRP A N 1
ATOM 624 C CA . TRP A 1 80 ? 10.247 -6.822 -22.654 1.00 80.19 80 TRP A CA 1
ATOM 625 C C . TRP A 1 80 ? 9.488 -5.801 -23.514 1.00 80.19 80 TRP A C 1
ATOM 627 O O . TRP A 1 80 ? 8.259 -5.815 -23.518 1.00 80.19 80 TRP A O 1
ATOM 637 N N . THR A 1 81 ? 10.187 -4.933 -24.254 1.00 82.00 81 THR A N 1
ATOM 638 C CA . THR A 1 81 ? 9.556 -3.943 -25.147 1.00 82.00 81 THR A CA 1
ATOM 639 C C . THR A 1 81 ? 8.896 -4.607 -26.358 1.00 82.00 81 THR A C 1
ATOM 641 O O . THR A 1 81 ? 7.852 -4.146 -26.823 1.00 82.00 81 THR A O 1
ATOM 644 N N . GLY A 1 82 ? 9.432 -5.750 -26.802 1.00 73.31 82 GLY A N 1
ATOM 645 C CA . GLY A 1 82 ? 8.826 -6.594 -27.834 1.00 73.31 82 GLY A CA 1
ATOM 646 C C . GLY A 1 82 ? 7.466 -7.167 -27.420 1.00 73.31 82 GLY A C 1
ATOM 647 O O . GLY A 1 82 ? 6.577 -7.321 -28.248 1.00 73.31 82 GLY A O 1
ATOM 648 N N . ALA A 1 83 ? 7.257 -7.419 -26.123 1.00 69.69 83 ALA A N 1
ATOM 649 C CA . ALA A 1 83 ? 5.975 -7.900 -25.602 1.00 69.69 83 ALA A CA 1
ATOM 650 C C . ALA A 1 83 ? 4.885 -6.809 -25.548 1.00 69.69 83 ALA A C 1
ATOM 652 O O . ALA A 1 83 ? 3.712 -7.131 -25.382 1.00 69.69 83 ALA A O 1
ATOM 653 N N . LEU A 1 84 ? 5.264 -5.531 -25.673 1.00 70.00 84 LEU A N 1
ATOM 654 C CA . LEU A 1 84 ? 4.346 -4.385 -25.684 1.00 70.00 84 LEU A CA 1
ATOM 655 C C . LEU A 1 84 ? 3.974 -3.912 -27.092 1.00 70.00 84 LEU A C 1
ATOM 657 O O . LEU A 1 84 ? 3.114 -3.048 -27.228 1.00 70.00 84 LEU A O 1
ATOM 661 N N . SER A 1 85 ? 4.643 -4.435 -28.119 1.00 72.00 85 SER A N 1
ATOM 662 C CA . SER A 1 85 ? 4.488 -4.023 -29.520 1.00 72.00 85 SER A CA 1
ATOM 663 C C . SER A 1 85 ? 3.594 -4.967 -30.343 1.00 72.00 85 SER A C 1
ATOM 665 O O . SER A 1 85 ? 3.616 -4.902 -31.570 1.00 72.00 85 SER A O 1
ATOM 667 N N . GLY A 1 86 ? 2.820 -5.830 -29.669 1.00 54.19 86 GLY A N 1
ATOM 668 C CA . GLY A 1 86 ? 1.799 -6.690 -30.280 1.00 54.19 86 GLY A CA 1
ATOM 669 C C . GLY A 1 86 ? 0.552 -5.938 -30.723 1.00 54.19 86 GLY A C 1
ATOM 670 O O . GLY A 1 86 ? 0.141 -5.002 -30.001 1.00 54.19 86 GLY A O 1
#